Protein AF-A0A820KPI6-F1 (afdb_monomer)

Solvent-accessible surface area (backbone atoms only — not comparable to full-atom values): 8839 Å² total; per-residue (Å²): 143,81,78,74,64,60,59,57,54,52,52,51,49,53,50,51,50,55,48,56,75,67,66,54,97,56,79,89,58,64,63,86,41,75,68,50,44,50,49,52,56,48,51,54,30,51,47,55,60,56,54,50,52,52,46,48,53,54,50,55,52,36,50,56,40,48,52,50,21,51,50,31,43,52,50,33,53,54,49,50,52,52,61,70,69,51,82,88,54,88,89,42,58,67,60,54,48,54,55,47,54,60,38,49,50,38,45,53,51,24,51,52,39,49,51,48,37,54,54,48,50,54,49,47,54,53,49,51,53,50,46,60,74,43,35,43,72,45,98,89,56,99,47,53,38,34,70,58,49,67,61,59,57,57,79,80,109

Foldseek 3Di:
DPDPPVVVVVVVVVVVVVCVVVPDPPVPPDCLPPVNVVVVQVVLQCVLVVLVVVLVVLVVVLVVLLVQLVVLVVVLVVVLVVLVPDDDDPVCPVVSVVVNVVSVVSNVSSVVSNVVSVVSVVVSVVSVVVSPVQWDDDPPDPTTGGPCSVVSVVVSD

Mean predicted aligned error: 12.12 Å

Nearest PDB structures (foldseek):
  8iyj-assembly1_V9  TM=4.325E-01  e=2.799E+00  Mus musculus
  4tko-assembly1_B  TM=3.147E-01  e=1.663E+00  Aquifex aeolicus VF5
  3u0c-assembly2_B  TM=5.197E-01  e=9.426E+00  Shigella flexneri
  5wkq-assembly1_A  TM=5.134E-01  e=9.426E+00  Shigella flexneri

Structure (mmCIF, N/CA/C/O backbone):
data_AF-A0A820KPI6-F1
#
_entry.id   AF-A0A820KPI6-F1
#
loop_
_atom_site.group_PDB
_atom_site.id
_atom_site.type_symbol
_atom_site.label_atom_id
_atom_site.label_alt_id
_atom_site.label_comp_id
_atom_site.label_asym_id
_atom_site.label_entity_id
_atom_site.label_seq_id
_atom_site.pdbx_PDB_ins_code
_atom_site.Cartn_x
_atom_site.Cartn_y
_atom_site.Cartn_z
_atom_site.occupancy
_atom_site.B_iso_or_equiv
_atom_site.auth_seq_id
_atom_site.auth_comp_id
_atom_site.auth_asym_id
_atom_site.auth_atom_id
_atom_site.pdbx_PDB_model_num
ATOM 1 N N . MET A 1 1 ? -3.927 32.400 16.881 1.00 42.03 1 MET A N 1
ATOM 2 C CA . MET A 1 1 ? -3.921 31.225 15.979 1.00 42.03 1 MET A CA 1
ATOM 3 C C . MET A 1 1 ? -3.296 31.629 14.642 1.00 42.03 1 MET A C 1
ATOM 5 O O . MET A 1 1 ? -4.025 32.104 13.789 1.00 42.03 1 MET A O 1
ATOM 9 N N . GLY A 1 2 ? -1.971 31.539 14.454 1.00 46.28 2 GLY A N 1
ATOM 10 C CA . GLY A 1 2 ? -1.361 32.105 13.231 1.00 46.28 2 GLY A CA 1
ATOM 11 C C . GLY A 1 2 ? 0.004 31.573 12.787 1.00 46.28 2 GLY A C 1
ATOM 12 O O . GLY A 1 2 ? 0.565 32.122 11.853 1.00 46.28 2 GLY A O 1
ATOM 13 N N . ALA A 1 3 ? 0.555 30.524 13.408 1.00 45.25 3 ALA A N 1
ATOM 14 C CA . ALA A 1 3 ? 1.934 30.094 13.126 1.00 45.25 3 ALA A CA 1
ATOM 15 C C . ALA A 1 3 ? 2.069 28.913 12.138 1.00 45.25 3 ALA A C 1
ATOM 17 O O . ALA A 1 3 ? 3.164 28.646 11.656 1.00 45.25 3 ALA A O 1
ATOM 18 N N . CYS A 1 4 ? 0.984 28.204 11.797 1.00 46.31 4 CYS A N 1
ATOM 19 C CA . CYS A 1 4 ? 1.074 26.963 11.005 1.00 46.31 4 CYS A CA 1
ATOM 20 C C . CYS A 1 4 ? 0.821 27.131 9.495 1.00 46.31 4 CYS A C 1
ATOM 22 O O . CYS A 1 4 ? 0.936 26.154 8.756 1.00 46.31 4 CYS A O 1
ATOM 24 N N . VAL A 1 5 ? 0.468 28.331 9.021 1.00 49.09 5 VAL A N 1
ATOM 25 C CA . VAL A 1 5 ? 0.145 28.559 7.597 1.00 49.09 5 VAL A CA 1
ATOM 26 C C . VAL A 1 5 ? 1.420 28.756 6.761 1.00 49.09 5 VAL A C 1
ATOM 28 O O . VAL A 1 5 ? 1.533 28.181 5.682 1.00 49.09 5 VAL A O 1
ATOM 31 N N . GLY A 1 6 ? 2.438 29.432 7.310 1.00 44.62 6 GLY A N 1
ATOM 32 C CA . GLY A 1 6 ? 3.689 29.720 6.593 1.00 44.62 6 GLY A CA 1
ATOM 33 C C . GLY A 1 6 ? 4.566 28.494 6.310 1.00 44.62 6 GLY A C 1
ATOM 34 O O . GLY A 1 6 ? 5.235 28.441 5.285 1.00 44.62 6 GLY A O 1
ATOM 35 N N . LEU A 1 7 ? 4.526 27.457 7.155 1.00 49.75 7 LEU A N 1
ATOM 36 C CA . LEU A 1 7 ? 5.322 26.238 6.940 1.00 49.75 7 LEU A CA 1
ATOM 37 C C . LEU A 1 7 ? 4.862 25.444 5.709 1.00 49.75 7 LEU A C 1
ATOM 39 O O . LEU A 1 7 ? 5.695 24.900 4.990 1.00 49.75 7 LEU A O 1
ATOM 43 N N . LYS A 1 8 ? 3.555 25.408 5.419 1.00 50.97 8 LYS A N 1
ATOM 44 C CA . LYS A 1 8 ? 3.039 24.728 4.219 1.00 50.97 8 LYS A CA 1
ATOM 45 C C . LYS A 1 8 ? 3.393 25.483 2.940 1.00 50.97 8 LYS A C 1
ATOM 47 O O . LYS A 1 8 ? 3.734 24.845 1.949 1.00 50.97 8 LYS A O 1
ATOM 52 N N . GLU A 1 9 ? 3.353 26.813 2.967 1.00 50.88 9 GLU A N 1
ATOM 53 C CA . GLU A 1 9 ? 3.716 27.647 1.815 1.00 50.88 9 GLU A CA 1
ATOM 54 C C . GLU A 1 9 ? 5.221 27.632 1.537 1.00 50.88 9 GLU A C 1
ATOM 56 O O . GLU A 1 9 ? 5.609 27.553 0.375 1.00 50.88 9 GLU A O 1
ATOM 61 N N . ILE A 1 10 ? 6.063 27.613 2.576 1.00 55.09 10 ILE A N 1
ATOM 62 C CA . ILE A 1 10 ? 7.526 27.507 2.442 1.00 55.09 10 ILE A CA 1
ATOM 63 C C . ILE A 1 10 ? 7.939 26.119 1.930 1.00 55.09 10 ILE A C 1
ATOM 65 O O . ILE A 1 10 ? 8.820 26.005 1.080 1.00 55.09 10 ILE A O 1
ATOM 69 N N . VAL A 1 11 ? 7.290 25.045 2.393 1.00 55.31 11 VAL A N 1
ATOM 70 C CA . VAL A 1 11 ? 7.551 23.693 1.870 1.00 55.31 11 VAL A CA 1
ATOM 71 C C . VAL A 1 11 ? 7.051 23.564 0.427 1.00 55.31 11 VAL A C 1
ATOM 73 O O . VAL A 1 11 ? 7.767 23.039 -0.420 1.00 55.31 11 VAL A O 1
ATOM 76 N N . ALA A 1 12 ? 5.868 24.096 0.104 1.00 51.84 12 ALA A N 1
ATOM 77 C CA . ALA A 1 12 ? 5.330 24.063 -1.256 1.00 51.84 12 ALA A CA 1
ATOM 78 C C . ALA A 1 12 ? 6.137 24.924 -2.247 1.00 51.84 12 ALA A C 1
ATOM 80 O O . ALA A 1 12 ? 6.284 24.535 -3.408 1.00 51.84 12 ALA A O 1
ATOM 81 N N . SER A 1 13 ? 6.679 26.068 -1.814 1.00 49.47 13 SER A N 1
ATOM 82 C CA . SER A 1 13 ? 7.538 26.921 -2.642 1.00 49.47 13 SER A CA 1
ATOM 83 C C . SER A 1 13 ? 8.920 26.301 -2.856 1.00 49.47 13 SER A C 1
ATOM 85 O O . SER A 1 13 ? 9.392 26.273 -3.990 1.00 49.47 13 SER A O 1
ATOM 87 N N . ASN A 1 14 ? 9.518 25.694 -1.825 1.00 49.88 14 ASN A N 1
ATOM 88 C CA . ASN A 1 14 ? 10.781 24.964 -1.957 1.00 49.88 14 ASN A CA 1
ATOM 89 C C . ASN A 1 14 ? 10.648 23.715 -2.839 1.00 49.88 14 ASN A C 1
ATOM 91 O O . ASN A 1 14 ? 11.537 23.435 -3.641 1.00 49.88 14 ASN A O 1
ATOM 95 N N . VAL A 1 15 ? 9.522 22.996 -2.765 1.00 53.16 15 VAL A N 1
ATOM 96 C CA . VAL A 1 15 ? 9.231 21.872 -3.669 1.00 53.16 15 VAL A CA 1
ATOM 97 C C . VAL A 1 15 ? 9.003 22.365 -5.103 1.00 53.16 15 VAL A C 1
ATOM 99 O O . VAL A 1 15 ? 9.558 21.783 -6.030 1.00 53.16 15 VAL A O 1
ATOM 102 N N . ARG A 1 16 ? 8.273 23.471 -5.320 1.00 44.56 16 ARG A N 1
ATOM 103 C CA . ARG A 1 16 ? 8.103 24.070 -6.662 1.00 44.56 16 ARG A CA 1
ATOM 104 C C . ARG A 1 16 ? 9.410 24.541 -7.284 1.00 44.56 16 ARG A C 1
ATOM 106 O O . ARG A 1 16 ? 9.596 24.337 -8.479 1.00 44.56 16 ARG A O 1
ATOM 113 N N . ASN A 1 17 ? 10.278 25.177 -6.505 1.00 45.12 17 ASN A N 1
ATOM 114 C CA . ASN A 1 17 ? 11.547 25.703 -7.002 1.00 45.12 17 ASN A CA 1
ATOM 115 C C . ASN A 1 17 ? 12.538 24.564 -7.284 1.00 45.12 17 ASN A C 1
ATOM 117 O O . ASN A 1 17 ? 13.140 24.544 -8.348 1.00 45.12 17 ASN A O 1
ATOM 121 N N . SER A 1 18 ? 12.584 23.539 -6.424 1.00 47.47 18 SER A N 1
ATOM 122 C CA . SER A 1 18 ? 13.338 22.299 -6.675 1.00 47.47 18 SER A CA 1
ATOM 123 C C . SER A 1 18 ? 12.850 21.548 -7.921 1.00 47.47 18 SER A C 1
ATOM 125 O O . SER A 1 18 ? 13.648 21.004 -8.679 1.00 47.47 18 SER A O 1
ATOM 127 N N . ILE A 1 19 ? 11.537 21.540 -8.174 1.00 47.41 19 ILE A N 1
ATOM 128 C CA . ILE A 1 19 ? 10.957 20.924 -9.372 1.00 47.41 19 ILE A CA 1
ATOM 129 C C . ILE A 1 19 ? 11.242 21.768 -10.623 1.00 47.41 19 ILE A C 1
ATOM 131 O O . ILE A 1 19 ? 11.584 21.191 -11.647 1.00 47.41 19 ILE A O 1
ATOM 135 N N . LYS A 1 20 ? 11.166 23.105 -10.555 1.00 45.53 20 LYS A N 1
ATOM 136 C CA . LYS A 1 20 ? 11.507 23.998 -11.679 1.00 45.53 20 LYS A CA 1
ATOM 137 C C . LYS A 1 20 ? 12.982 23.917 -12.076 1.00 45.53 20 LYS A C 1
ATOM 139 O O . LYS A 1 20 ? 13.254 23.780 -13.262 1.00 45.53 20 LYS A O 1
ATOM 144 N N . ASP A 1 21 ? 13.900 23.907 -11.112 1.00 48.22 21 ASP A N 1
ATOM 145 C CA . ASP A 1 21 ? 15.339 23.776 -11.390 1.00 48.22 21 ASP A CA 1
ATOM 146 C C . ASP A 1 21 ? 15.721 22.371 -11.887 1.00 48.22 21 ASP A C 1
ATOM 148 O O . ASP A 1 21 ? 16.751 22.189 -12.531 1.00 48.22 21 ASP A O 1
ATOM 152 N N . ARG A 1 22 ? 14.875 21.362 -11.640 1.00 49.19 22 ARG A N 1
ATOM 153 C CA . ARG A 1 22 ? 15.016 20.008 -12.204 1.00 49.19 22 ARG A CA 1
ATOM 154 C C . ARG A 1 22 ? 14.294 19.815 -13.538 1.00 49.19 22 ARG A C 1
ATOM 156 O O . ARG A 1 22 ? 14.516 18.792 -14.190 1.00 49.19 22 ARG A O 1
ATOM 163 N N . LEU A 1 23 ? 13.399 20.729 -13.917 1.00 48.12 23 LEU A N 1
ATOM 164 C CA . LEU A 1 23 ? 12.453 20.475 -14.999 1.00 48.12 23 LEU A CA 1
ATOM 165 C C . LEU A 1 23 ? 13.022 20.705 -16.388 1.00 48.12 23 LEU A C 1
ATOM 167 O O . LEU A 1 23 ? 12.561 20.002 -17.275 1.00 48.12 23 LEU A O 1
ATOM 171 N N . ASP A 1 24 ? 14.035 21.547 -16.600 1.00 57.03 24 ASP A N 1
ATOM 172 C CA . ASP A 1 24 ? 14.616 21.641 -17.943 1.00 57.03 24 ASP A CA 1
ATOM 173 C C . ASP A 1 24 ? 16.052 22.187 -18.001 1.00 57.03 24 ASP A C 1
ATOM 175 O O . ASP A 1 24 ? 16.269 23.375 -18.219 1.00 57.03 24 ASP A O 1
ATOM 179 N N . PRO A 1 25 ? 17.058 21.296 -17.962 1.00 56.19 25 PRO A N 1
ATOM 180 C CA . PRO A 1 25 ? 18.321 21.523 -18.666 1.00 56.19 25 PRO A CA 1
ATOM 181 C C . PRO A 1 25 ? 18.155 21.521 -20.201 1.00 56.19 25 PRO A C 1
ATOM 183 O O . PRO A 1 25 ? 19.102 21.827 -20.917 1.00 56.19 25 PRO A O 1
ATOM 186 N N . TYR A 1 26 ? 16.977 21.128 -20.708 1.00 54.59 26 TYR A N 1
ATOM 187 C CA . TYR A 1 26 ? 16.752 20.755 -22.109 1.00 54.59 26 TYR A CA 1
ATOM 188 C C . TYR A 1 26 ? 15.724 21.638 -22.834 1.00 54.59 26 TYR A C 1
ATOM 190 O O . TYR A 1 26 ? 15.510 21.459 -24.033 1.00 54.59 26 TYR A O 1
ATOM 198 N N . ALA A 1 27 ? 15.094 22.599 -22.145 1.00 48.75 27 ALA A N 1
ATOM 199 C CA . ALA A 1 27 ? 14.179 23.547 -22.776 1.00 48.75 27 ALA A CA 1
ATOM 200 C C . ALA A 1 27 ? 14.944 24.434 -23.766 1.00 48.75 27 ALA A C 1
ATOM 202 O O . ALA A 1 27 ? 15.708 25.306 -23.361 1.00 48.75 27 ALA A O 1
ATOM 203 N N . GLY A 1 28 ? 14.699 24.226 -25.062 1.00 56.88 28 GLY A N 1
ATOM 204 C CA . GLY A 1 28 ? 15.257 25.041 -26.145 1.00 56.88 28 GLY A CA 1
ATOM 205 C C . GLY A 1 28 ? 16.403 24.405 -26.936 1.00 56.88 28 GLY A C 1
ATOM 206 O O . GLY A 1 28 ? 16.851 25.033 -27.890 1.00 56.88 28 GLY A O 1
ATOM 207 N N . ASN A 1 29 ? 16.838 23.185 -26.598 1.00 63.81 29 ASN A N 1
ATOM 208 C CA . ASN A 1 29 ? 17.870 22.463 -27.352 1.00 63.81 29 ASN A CA 1
ATOM 209 C C . ASN A 1 29 ? 17.241 21.362 -28.230 1.00 63.81 29 ASN A C 1
ATOM 211 O O . ASN A 1 29 ? 16.233 20.759 -27.846 1.00 63.81 29 ASN A O 1
ATOM 215 N N . ASP A 1 30 ? 17.825 21.083 -29.400 1.00 75.25 30 ASP A N 1
ATOM 216 C CA . ASP A 1 30 ? 17.282 20.097 -30.336 1.00 75.25 30 ASP A CA 1
ATOM 217 C C . ASP A 1 30 ? 17.374 18.693 -29.736 1.00 75.25 30 ASP A C 1
ATOM 219 O O . ASP A 1 30 ? 18.433 18.223 -29.330 1.00 75.25 30 ASP A O 1
ATOM 223 N N . PHE A 1 31 ? 16.250 17.975 -29.687 1.00 72.00 31 PHE A N 1
ATOM 224 C CA . PHE A 1 31 ? 16.203 16.622 -29.118 1.00 72.00 31 PHE A CA 1
ATOM 225 C C . PHE A 1 31 ? 17.218 15.659 -29.766 1.00 72.00 31 PHE A C 1
ATOM 227 O O . PHE A 1 31 ? 17.676 14.716 -29.124 1.00 72.00 31 PHE A O 1
ATOM 234 N N . PHE A 1 32 ? 17.555 15.904 -31.034 1.00 77.44 32 PHE A N 1
ATOM 235 C CA . PHE A 1 32 ? 18.485 15.104 -31.828 1.00 77.44 32 PHE A CA 1
ATOM 236 C C . PHE A 1 32 ? 19.966 15.367 -31.513 1.00 77.44 32 PHE A C 1
ATOM 238 O O . PHE A 1 32 ? 20.817 14.639 -32.022 1.00 77.44 32 PHE A O 1
ATOM 245 N N . ASP A 1 33 ? 20.282 16.343 -30.659 1.00 76.31 33 ASP A N 1
ATOM 246 C CA . ASP A 1 33 ? 21.634 16.516 -30.132 1.00 76.31 33 ASP A CA 1
ATOM 247 C C . ASP A 1 33 ? 21.991 15.353 -29.182 1.00 76.31 33 ASP A C 1
ATOM 249 O O . ASP A 1 33 ? 21.180 14.942 -28.342 1.00 76.31 33 ASP A O 1
ATOM 253 N N . ASP A 1 34 ? 23.223 14.827 -29.283 1.00 73.31 34 ASP A N 1
ATOM 254 C CA . ASP A 1 34 ? 23.680 13.625 -28.546 1.00 73.31 34 ASP A CA 1
ATOM 255 C C . ASP A 1 34 ? 23.511 13.768 -27.016 1.00 73.31 34 ASP A C 1
ATOM 257 O O . ASP A 1 34 ? 23.261 12.788 -26.311 1.00 73.31 34 ASP A O 1
ATOM 261 N N . GLU A 1 35 ? 23.576 14.992 -26.479 1.00 74.81 35 GLU A N 1
ATOM 262 C CA . GLU A 1 35 ? 23.377 15.265 -25.048 1.00 74.81 35 GLU A CA 1
ATOM 263 C C . GLU A 1 35 ? 21.908 15.141 -24.602 1.00 74.81 35 GLU A C 1
ATOM 265 O O . GLU A 1 35 ? 21.620 14.547 -23.557 1.00 74.81 35 GLU A O 1
ATOM 270 N N . ASN A 1 36 ? 20.962 15.628 -25.407 1.00 78.31 36 ASN A N 1
ATOM 271 C CA . ASN A 1 36 ? 19.536 15.654 -25.059 1.00 78.31 36 ASN A CA 1
ATOM 272 C C . ASN A 1 36 ? 18.905 14.265 -25.190 1.00 78.31 36 ASN A C 1
ATOM 274 O O . ASN A 1 36 ? 18.104 13.840 -24.350 1.00 78.31 36 ASN A O 1
ATOM 278 N N . PHE A 1 37 ? 19.327 13.505 -26.201 1.00 82.44 37 PHE A N 1
ATOM 279 C CA . PHE A 1 37 ? 18.935 12.111 -26.354 1.00 82.44 37 PHE A CA 1
ATOM 280 C C . PHE A 1 37 ? 19.442 11.233 -25.192 1.00 82.44 37 PHE A C 1
ATOM 282 O O . PHE A 1 37 ? 18.697 10.401 -24.656 1.00 82.44 37 PHE A O 1
ATOM 289 N N . ARG A 1 38 ? 20.690 11.436 -24.743 1.00 82.81 38 ARG A N 1
ATOM 290 C CA . ARG A 1 38 ? 21.237 10.735 -23.566 1.00 82.81 38 ARG A CA 1
ATOM 291 C C . ARG A 1 38 ? 20.429 11.012 -22.308 1.00 82.81 38 ARG A C 1
ATOM 293 O O . ARG A 1 38 ? 20.154 10.080 -21.555 1.00 82.81 38 ARG A O 1
ATOM 300 N N . ALA A 1 39 ? 19.976 12.244 -22.121 1.00 82.94 39 ALA A N 1
ATOM 301 C CA . ALA A 1 39 ? 19.115 12.594 -21.003 1.00 82.94 39 ALA A CA 1
ATOM 302 C C . ALA A 1 39 ? 17.775 11.851 -21.019 1.00 82.94 39 ALA A C 1
ATOM 304 O O . ALA A 1 39 ? 17.289 11.410 -19.977 1.00 82.94 39 ALA A O 1
ATOM 305 N N . ALA A 1 40 ? 17.174 11.672 -22.198 1.00 84.31 40 ALA A N 1
ATOM 306 C CA . ALA A 1 40 ? 15.954 10.882 -22.345 1.00 84.31 40 ALA A CA 1
ATOM 307 C C . ALA A 1 40 ? 16.188 9.403 -21.983 1.00 84.31 40 ALA A C 1
ATOM 309 O O . ALA A 1 40 ? 15.370 8.795 -21.289 1.00 84.31 40 ALA A O 1
ATOM 310 N N . LEU A 1 41 ? 17.332 8.841 -22.387 1.00 86.88 41 LEU A N 1
ATOM 311 C CA . LEU A 1 41 ? 17.754 7.493 -21.999 1.00 86.88 41 LEU A CA 1
ATOM 312 C C . LEU A 1 41 ? 17.978 7.355 -20.483 1.00 86.88 41 LEU A C 1
ATOM 314 O O . LEU A 1 41 ? 17.581 6.347 -19.892 1.00 86.88 41 LEU A O 1
ATOM 318 N N . GLU A 1 42 ? 18.595 8.350 -19.846 1.00 86.88 42 GLU A N 1
ATOM 319 C CA . GLU A 1 42 ? 18.791 8.380 -18.394 1.00 86.88 42 GLU A CA 1
ATOM 320 C C . GLU A 1 42 ? 17.466 8.507 -17.645 1.00 86.88 42 GLU A C 1
ATOM 322 O O . GLU A 1 42 ? 17.217 7.724 -16.731 1.00 86.88 42 GLU A O 1
ATOM 327 N N . ARG A 1 43 ? 16.574 9.410 -18.074 1.00 85.38 43 ARG A N 1
ATOM 328 C CA . ARG A 1 43 ? 15.218 9.560 -17.517 1.00 85.38 43 ARG A CA 1
ATOM 329 C C . ARG A 1 43 ? 14.424 8.258 -17.605 1.00 85.38 43 ARG A C 1
ATOM 331 O O . ARG A 1 43 ? 13.755 7.881 -16.646 1.00 85.38 43 ARG A O 1
ATOM 338 N N . MET A 1 44 ? 14.529 7.545 -18.724 1.00 88.69 44 MET A N 1
ATOM 339 C CA . MET A 1 44 ? 13.838 6.273 -18.915 1.00 88.69 44 MET A CA 1
ATOM 340 C C . MET A 1 44 ? 14.298 5.206 -17.909 1.00 88.69 44 MET A C 1
ATOM 342 O O . MET A 1 44 ? 13.454 4.512 -17.340 1.00 88.69 44 MET A O 1
ATOM 346 N N . ASN A 1 45 ? 15.604 5.103 -17.638 1.00 86.94 45 ASN A N 1
ATOM 347 C CA . ASN A 1 45 ? 16.132 4.182 -16.623 1.00 86.94 45 ASN A CA 1
ATOM 348 C C . ASN A 1 45 ? 15.872 4.672 -15.188 1.00 86.94 45 ASN A C 1
ATOM 350 O O . ASN A 1 45 ? 15.514 3.869 -14.331 1.00 86.94 45 ASN A O 1
ATOM 354 N N . GLY A 1 46 ? 15.977 5.980 -14.936 1.00 87.25 46 GLY A N 1
ATOM 355 C CA . GLY A 1 46 ? 15.692 6.595 -13.635 1.00 87.25 46 GLY A CA 1
ATOM 356 C C . GLY A 1 46 ? 14.229 6.463 -13.198 1.00 87.25 46 GLY A C 1
ATOM 357 O O . GLY A 1 46 ? 13.930 6.540 -12.008 1.00 87.25 46 GLY A O 1
ATOM 358 N N . GLY A 1 47 ? 13.313 6.188 -14.134 1.00 89.62 47 GLY A N 1
ATOM 359 C CA . GLY A 1 47 ? 11.920 5.873 -13.817 1.00 89.62 47 GLY A CA 1
ATOM 360 C C . GLY A 1 47 ? 11.752 4.659 -12.893 1.00 89.62 47 GLY A C 1
ATOM 361 O O . GLY A 1 47 ? 10.787 4.625 -12.132 1.00 89.62 47 GLY A O 1
ATOM 362 N N . TYR A 1 48 ? 12.703 3.714 -12.879 1.00 91.69 48 TYR A N 1
ATOM 363 C CA . TYR A 1 48 ? 12.675 2.582 -11.948 1.00 91.69 48 TYR A CA 1
ATOM 364 C C . TYR A 1 48 ? 12.770 3.039 -10.487 1.00 91.69 48 TYR A C 1
ATOM 366 O O . TYR A 1 48 ? 11.969 2.612 -9.656 1.00 91.69 48 TYR A O 1
ATOM 374 N N . ASP A 1 49 ? 13.713 3.933 -10.178 1.00 90.62 49 ASP A N 1
ATOM 375 C CA . ASP A 1 49 ? 13.938 4.411 -8.810 1.00 90.62 49 ASP A CA 1
ATOM 376 C C . ASP A 1 49 ? 12.729 5.209 -8.308 1.00 90.62 49 ASP A C 1
ATOM 378 O O . ASP A 1 49 ? 12.249 4.982 -7.199 1.00 90.62 49 ASP A O 1
ATOM 382 N N . ILE A 1 50 ? 12.149 6.051 -9.171 1.00 91.81 50 ILE A N 1
ATOM 383 C CA . ILE A 1 50 ? 10.914 6.793 -8.872 1.00 91.81 50 ILE A CA 1
ATOM 384 C C . ILE A 1 50 ? 9.756 5.829 -8.582 1.00 91.81 50 ILE A C 1
ATOM 386 O O . ILE A 1 50 ? 8.973 6.043 -7.655 1.00 91.81 50 ILE A O 1
ATOM 390 N N . ALA A 1 51 ? 9.636 4.758 -9.366 1.00 92.69 51 ALA A N 1
ATOM 391 C CA . ALA A 1 51 ? 8.588 3.766 -9.186 1.00 92.69 51 ALA A CA 1
ATOM 392 C C . ALA A 1 51 ? 8.762 2.974 -7.872 1.00 92.69 51 ALA A C 1
ATOM 394 O O . ALA A 1 51 ? 7.774 2.680 -7.194 1.00 92.69 51 ALA A O 1
ATOM 395 N N . GLN A 1 52 ? 10.004 2.681 -7.472 1.00 93.12 52 GLN A N 1
ATOM 396 C CA . GLN A 1 52 ? 10.317 2.074 -6.174 1.00 93.12 52 GLN A CA 1
ATOM 397 C C . GLN A 1 52 ? 10.020 3.018 -5.005 1.00 93.12 52 GLN A C 1
ATOM 399 O O . GLN A 1 52 ? 9.422 2.593 -4.017 1.00 93.12 52 GLN A O 1
ATOM 404 N N . ASP A 1 53 ? 10.373 4.297 -5.118 1.00 94.44 53 ASP A N 1
ATOM 405 C CA . ASP A 1 53 ? 10.071 5.295 -4.090 1.00 94.44 53 ASP A CA 1
ATOM 406 C C . ASP A 1 53 ? 8.559 5.496 -3.923 1.00 94.44 53 ASP A C 1
ATOM 408 O O . ASP A 1 53 ? 8.066 5.606 -2.799 1.00 94.44 53 ASP A O 1
ATOM 412 N N . LEU A 1 54 ? 7.795 5.446 -5.018 1.00 95.06 54 LEU A N 1
ATOM 413 C CA . LEU A 1 54 ? 6.335 5.474 -4.964 1.00 95.06 54 LEU A CA 1
ATOM 414 C C . LEU A 1 54 ? 5.766 4.257 -4.217 1.00 95.06 54 LEU A C 1
ATOM 416 O O . LEU A 1 54 ? 4.852 4.411 -3.406 1.00 95.06 54 LEU A O 1
ATOM 420 N N . ILE A 1 55 ? 6.302 3.055 -4.462 1.00 95.88 55 ILE A N 1
ATOM 421 C CA . ILE A 1 55 ? 5.916 1.848 -3.714 1.00 95.88 55 ILE A CA 1
ATOM 422 C C . ILE A 1 55 ? 6.195 2.032 -2.226 1.00 95.88 55 ILE A C 1
ATOM 424 O O . ILE A 1 55 ? 5.285 1.819 -1.427 1.00 95.88 55 ILE A O 1
ATOM 428 N N . ARG A 1 56 ? 7.404 2.471 -1.863 1.00 96.38 56 ARG A N 1
ATOM 429 C CA . ARG A 1 56 ? 7.786 2.705 -0.463 1.00 96.38 56 ARG A CA 1
ATOM 430 C C . ARG A 1 56 ? 6.850 3.694 0.214 1.00 96.38 56 ARG A C 1
ATOM 432 O O . ARG A 1 56 ? 6.317 3.395 1.271 1.00 96.38 56 ARG A O 1
ATOM 439 N N . MET A 1 57 ? 6.541 4.810 -0.445 1.00 96.31 57 MET A N 1
ATOM 440 C CA . MET A 1 57 ? 5.594 5.797 0.074 1.00 96.31 57 MET A CA 1
ATOM 441 C C . MET A 1 57 ? 4.206 5.189 0.347 1.00 96.31 57 MET A C 1
ATOM 443 O O . MET A 1 57 ? 3.576 5.501 1.358 1.00 96.31 57 MET A O 1
ATOM 447 N N . MET A 1 58 ? 3.708 4.317 -0.537 1.00 96.31 58 MET A N 1
ATOM 448 C CA . MET A 1 58 ? 2.430 3.624 -0.324 1.00 96.31 58 MET A CA 1
ATOM 449 C C . MET A 1 58 ? 2.499 2.586 0.808 1.00 96.31 58 MET A C 1
ATOM 451 O O . MET A 1 58 ? 1.506 2.381 1.513 1.00 96.31 58 MET A O 1
ATOM 455 N N . GLU A 1 59 ? 3.645 1.927 0.989 1.00 95.94 59 GLU A N 1
ATOM 456 C CA . GLU A 1 59 ? 3.890 0.988 2.089 1.00 95.94 59 GLU A CA 1
ATOM 457 C C . GLU A 1 59 ? 3.966 1.707 3.440 1.00 95.94 59 GLU A C 1
ATOM 459 O O . GLU A 1 59 ? 3.262 1.308 4.370 1.00 95.94 59 GLU A O 1
ATOM 464 N N . ASP A 1 60 ? 4.703 2.815 3.516 1.00 96.69 60 ASP A N 1
ATOM 465 C CA . ASP A 1 60 ? 4.794 3.671 4.703 1.00 96.69 60 ASP A CA 1
ATOM 466 C C . ASP A 1 60 ? 3.407 4.196 5.103 1.00 96.69 60 ASP A C 1
ATOM 468 O O . ASP A 1 60 ? 3.017 4.168 6.273 1.00 96.69 60 ASP A O 1
ATOM 472 N N . TYR A 1 61 ? 2.604 4.614 4.117 1.00 95.38 61 TYR A N 1
ATOM 473 C CA . TYR A 1 61 ? 1.223 5.034 4.349 1.00 95.38 61 TYR A CA 1
ATOM 474 C C . TYR A 1 61 ? 0.366 3.901 4.938 1.00 95.38 61 TYR A C 1
ATOM 476 O O . TYR A 1 61 ? -0.374 4.114 5.901 1.00 95.38 61 TYR A O 1
ATOM 484 N N . CYS A 1 62 ? 0.495 2.676 4.411 1.00 95.69 62 CYS A N 1
ATOM 485 C CA . CYS A 1 62 ? -0.176 1.501 4.974 1.00 95.69 62 CYS A CA 1
ATOM 486 C C . CYS A 1 62 ? 0.254 1.214 6.417 1.00 95.69 62 CYS A C 1
ATOM 488 O O . CYS A 1 62 ? -0.574 0.791 7.225 1.00 95.69 62 CYS A O 1
ATOM 490 N N . GLU A 1 63 ? 1.532 1.387 6.747 1.00 95.00 63 GLU A N 1
ATOM 491 C CA . GLU A 1 63 ? 2.041 1.150 8.097 1.00 95.00 63 GLU A CA 1
ATOM 492 C C . GLU A 1 63 ? 1.443 2.140 9.103 1.00 95.00 63 GLU A C 1
ATOM 494 O O . GLU A 1 63 ? 0.938 1.731 10.153 1.00 95.00 63 GLU A O 1
ATOM 499 N N . ILE A 1 64 ? 1.413 3.429 8.753 1.00 95.25 64 ILE A N 1
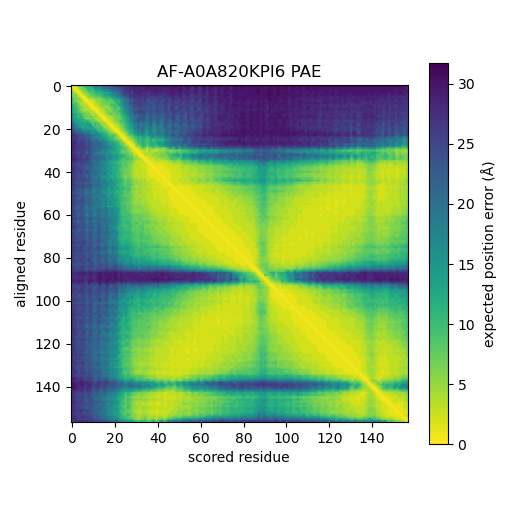ATOM 500 C CA . ILE A 1 64 ? 0.801 4.482 9.574 1.00 95.25 64 ILE A CA 1
ATOM 501 C C . ILE A 1 64 ? -0.678 4.170 9.837 1.00 95.25 64 ILE A C 1
ATOM 503 O O . ILE A 1 64 ? -1.129 4.208 10.986 1.00 95.25 64 ILE A O 1
ATOM 507 N N . ASP A 1 65 ? -1.422 3.802 8.796 1.00 93.81 65 ASP A N 1
ATOM 508 C CA . ASP A 1 65 ? -2.843 3.462 8.897 1.00 93.81 65 ASP A CA 1
ATOM 509 C C . ASP A 1 65 ? -3.096 2.213 9.752 1.00 93.81 65 ASP A C 1
ATOM 511 O O . ASP A 1 65 ? -4.003 2.197 10.588 1.00 93.81 65 ASP A O 1
ATOM 515 N N . ARG A 1 66 ? -2.281 1.161 9.598 1.00 94.88 66 ARG A N 1
ATOM 516 C CA . ARG A 1 66 ? -2.386 -0.051 10.430 1.00 94.88 66 ARG A CA 1
ATOM 517 C C . ARG A 1 66 ? -2.105 0.254 11.896 1.00 94.88 66 ARG A C 1
ATOM 519 O O . ARG A 1 66 ? -2.823 -0.239 12.770 1.00 94.88 66 ARG A O 1
ATOM 526 N N . ASN A 1 67 ? -1.112 1.095 12.172 1.00 96.06 67 ASN A N 1
ATOM 527 C CA . ASN A 1 67 ? -0.808 1.551 13.525 1.00 96.06 67 ASN A CA 1
ATOM 528 C C . ASN A 1 67 ? -1.979 2.347 14.118 1.00 96.06 67 ASN A C 1
ATOM 530 O O . ASN A 1 67 ? -2.380 2.106 15.260 1.00 96.06 67 ASN A O 1
ATOM 534 N N . HIS A 1 68 ? -2.594 3.236 13.332 1.00 95.06 68 HIS A N 1
ATOM 535 C CA . HIS A 1 68 ? -3.799 3.958 13.736 1.00 95.06 68 HIS A CA 1
ATOM 536 C C . HIS A 1 68 ? -4.965 3.006 14.049 1.00 95.06 68 HIS A C 1
ATOM 538 O O . HIS A 1 68 ? -5.551 3.075 15.134 1.00 95.06 68 HIS A O 1
ATOM 544 N N . ALA A 1 69 ? -5.248 2.050 13.162 1.00 96.50 69 ALA A N 1
ATOM 545 C CA . ALA A 1 69 ? -6.290 1.049 13.362 1.00 96.50 69 ALA A CA 1
ATOM 546 C C . ALA A 1 69 ? -6.049 0.209 14.630 1.00 96.50 69 ALA A C 1
ATOM 548 O O . ALA A 1 69 ? -6.976 -0.035 15.409 1.00 96.50 69 ALA A O 1
ATOM 549 N N . GLN A 1 70 ? -4.804 -0.197 14.886 1.00 96.31 70 GLN A N 1
ATOM 550 C CA . GLN A 1 70 ? -4.436 -0.957 16.080 1.00 96.31 70 GLN A CA 1
ATOM 551 C C . GLN A 1 70 ? -4.628 -0.139 17.366 1.00 96.31 70 GLN A C 1
ATOM 553 O O . GLN A 1 70 ? -5.120 -0.668 18.369 1.00 96.31 70 GLN A O 1
ATOM 558 N N . ASN A 1 71 ? -4.313 1.158 17.329 1.00 96.25 71 ASN A N 1
ATOM 559 C CA . ASN A 1 71 ? -4.553 2.084 18.435 1.00 96.25 71 ASN A CA 1
ATOM 560 C C . ASN A 1 71 ? -6.050 2.278 18.708 1.00 96.25 71 ASN A C 1
ATOM 562 O O . ASN A 1 71 ? -6.479 2.236 19.862 1.00 96.25 71 ASN A O 1
ATOM 566 N N . LEU A 1 72 ? -6.875 2.401 17.667 1.00 95.44 72 LEU A N 1
ATOM 567 C CA . LEU A 1 72 ? -8.334 2.451 17.811 1.00 95.44 72 LEU A CA 1
ATOM 568 C C . LEU A 1 72 ? -8.899 1.155 18.408 1.00 95.44 72 LEU A C 1
ATOM 570 O O . LEU A 1 72 ? -9.772 1.182 19.283 1.00 95.44 72 LEU A O 1
ATOM 574 N N . LEU A 1 73 ? -8.381 -0.000 17.986 1.00 95.81 73 LEU A N 1
ATOM 575 C CA . LEU A 1 73 ? -8.789 -1.292 18.532 1.00 95.81 73 LEU A CA 1
ATOM 576 C C . LEU A 1 73 ? -8.406 -1.429 20.007 1.00 95.81 73 LEU A C 1
ATOM 578 O O . LEU A 1 73 ? -9.246 -1.851 20.808 1.00 95.81 73 LEU A O 1
ATOM 582 N N . SER A 1 74 ? -7.180 -1.061 20.379 1.00 96.00 74 SER A N 1
ATOM 583 C CA . SER A 1 74 ? -6.713 -1.116 21.767 1.00 96.00 74 SER A CA 1
ATOM 584 C C . SER A 1 74 ? -7.510 -0.160 22.662 1.00 96.00 74 SER A C 1
ATOM 586 O O . SER A 1 74 ? -8.015 -0.586 23.707 1.00 96.00 74 SER A O 1
ATOM 588 N N . PHE A 1 75 ? -7.739 1.074 22.202 1.00 95.06 75 PHE A N 1
ATOM 589 C CA . PHE A 1 75 ? -8.600 2.061 22.849 1.00 95.06 75 PHE A CA 1
ATOM 590 C C . PHE A 1 75 ? -10.005 1.496 23.075 1.00 95.06 75 PHE A C 1
ATOM 592 O O . PHE A 1 75 ? -10.495 1.481 24.208 1.00 95.06 75 PHE A O 1
ATOM 599 N N . SER A 1 76 ? -10.625 0.939 22.028 1.00 95.25 76 SER A N 1
ATOM 600 C CA . SER A 1 76 ? -11.985 0.406 22.128 1.00 95.25 76 SER A CA 1
ATOM 601 C C . SER A 1 76 ? -12.093 -0.731 23.146 1.00 95.25 76 SER A C 1
ATOM 603 O O . SER A 1 76 ? -13.018 -0.769 23.955 1.00 95.25 76 SER A O 1
ATOM 605 N N . ARG A 1 77 ? -11.121 -1.655 23.161 1.00 94.69 77 ARG A N 1
ATOM 606 C CA . ARG A 1 77 ? -11.088 -2.780 24.106 1.00 94.69 77 ARG A CA 1
ATOM 607 C C . ARG A 1 77 ? -10.927 -2.292 25.543 1.00 94.69 77 ARG A C 1
ATOM 609 O O . ARG A 1 77 ? -11.641 -2.778 26.420 1.00 94.69 77 ARG A O 1
ATOM 616 N N . LYS A 1 78 ? -10.026 -1.329 25.773 1.00 95.19 78 LYS A N 1
ATOM 617 C CA . LYS A 1 78 ? -9.769 -0.745 27.096 1.00 95.19 78 LYS A CA 1
ATOM 618 C C . LYS A 1 78 ? -11.039 -0.126 27.674 1.00 95.19 78 LYS A C 1
ATOM 620 O O . LYS A 1 78 ? -11.421 -0.454 28.796 1.00 95.19 78 LYS A O 1
ATOM 625 N N . TRP A 1 79 ? -11.720 0.712 26.897 1.00 91.06 79 TRP A N 1
ATOM 626 C CA . TRP A 1 79 ? -12.896 1.426 27.384 1.00 91.06 79 TRP A CA 1
ATOM 627 C C . TRP A 1 79 ? -14.139 0.551 27.503 1.00 91.06 79 TRP A C 1
ATOM 629 O O . TRP A 1 79 ? -14.868 0.679 28.480 1.00 91.06 79 TRP A O 1
ATOM 639 N N . ILE A 1 80 ? -14.345 -0.412 26.600 1.00 91.06 80 ILE A N 1
ATOM 640 C CA . ILE A 1 80 ? -15.426 -1.396 26.764 1.00 91.06 80 ILE A CA 1
ATOM 641 C C . ILE A 1 80 ? -15.233 -2.192 28.061 1.00 91.06 80 ILE A C 1
ATOM 643 O O . ILE A 1 80 ? -16.195 -2.405 28.797 1.00 91.06 80 ILE A O 1
ATOM 647 N N . LYS A 1 81 ? -14.000 -2.614 28.376 1.00 90.62 81 LYS A N 1
ATOM 648 C CA . LYS A 1 81 ? -13.699 -3.300 29.643 1.00 90.62 81 LYS A CA 1
ATOM 649 C C . LYS A 1 81 ? -13.961 -2.390 30.846 1.00 90.62 81 LYS A C 1
ATOM 651 O O . LYS A 1 81 ? -14.583 -2.831 31.807 1.00 90.62 81 LYS A O 1
ATOM 656 N N . HIS A 1 82 ? -13.531 -1.131 30.773 1.00 89.12 82 HIS A N 1
ATOM 657 C CA . HIS A 1 82 ? -13.778 -0.139 31.818 1.00 89.12 82 HIS A CA 1
ATOM 658 C C . HIS A 1 82 ? -15.279 0.040 32.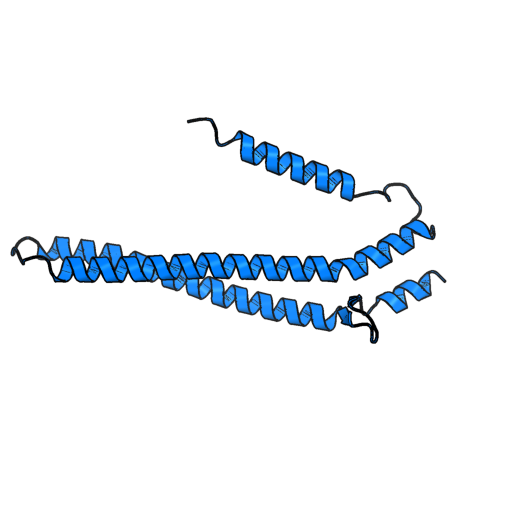087 1.00 89.12 82 HIS A C 1
ATOM 660 O O . HIS A 1 82 ? -15.713 -0.095 33.227 1.00 89.12 82 HIS A O 1
ATOM 666 N N . PHE A 1 83 ? -16.086 0.241 31.041 1.00 85.94 83 PHE A N 1
ATOM 667 C CA . PHE A 1 83 ? -17.533 0.385 31.182 1.00 85.94 83 PHE A CA 1
ATOM 668 C C . PHE A 1 83 ? -18.190 -0.875 31.741 1.00 85.94 83 PHE A C 1
ATOM 670 O O . PHE A 1 83 ? -19.034 -0.779 32.629 1.00 85.94 83 PHE A O 1
ATOM 677 N N . LYS A 1 84 ? -17.785 -2.072 31.303 1.00 82.62 84 LYS A N 1
ATOM 678 C CA . LYS A 1 84 ? -18.316 -3.329 31.859 1.00 82.62 84 LYS A CA 1
ATOM 679 C C . LYS A 1 84 ? -18.091 -3.450 33.368 1.00 82.62 84 LYS A C 1
ATOM 681 O O . LYS A 1 84 ? -19.005 -3.889 34.056 1.00 82.62 84 LYS A O 1
ATOM 686 N N . ASN A 1 85 ? -16.943 -2.995 33.862 1.00 84.88 85 ASN A N 1
ATOM 687 C CA . ASN A 1 85 ? -16.555 -3.104 35.269 1.00 84.88 85 ASN A CA 1
ATOM 688 C C . ASN A 1 85 ? -17.137 -2.007 36.180 1.00 84.88 85 ASN A C 1
ATOM 690 O O . ASN A 1 85 ? -16.965 -2.089 37.393 1.00 84.88 85 ASN A O 1
ATOM 694 N N . GLN A 1 86 ? -17.795 -0.977 35.637 1.00 80.25 86 GLN A N 1
ATOM 695 C CA . GLN A 1 86 ? -18.404 0.067 36.464 1.00 80.25 86 GLN A CA 1
ATOM 696 C C . GLN A 1 86 ? -19.622 -0.463 37.245 1.00 80.25 86 GLN A C 1
ATOM 698 O O . GLN A 1 86 ? -20.462 -1.147 36.642 1.00 80.25 86 GLN A O 1
ATOM 703 N N . PRO A 1 87 ? -19.744 -0.124 38.547 1.00 72.81 87 PRO A N 1
ATOM 704 C CA . PRO A 1 87 ? -20.837 -0.575 39.402 1.00 72.81 87 PRO A CA 1
ATOM 705 C C . PRO A 1 87 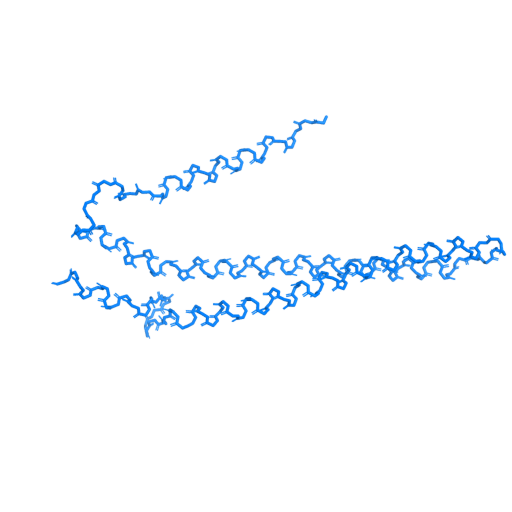? -22.195 -0.121 38.857 1.00 72.81 87 PRO A C 1
ATOM 707 O O . PRO A 1 87 ? -22.355 0.979 38.329 1.00 72.81 87 PRO A O 1
ATOM 710 N N . MET A 1 88 ? -23.168 -1.023 38.940 1.00 60.34 88 MET A N 1
ATOM 711 C CA . MET A 1 88 ? -24.460 -0.923 38.268 1.00 60.34 88 MET A CA 1
ATOM 712 C C . MET A 1 88 ? -25.410 -0.052 39.104 1.00 60.34 88 MET A C 1
ATOM 714 O O . MET A 1 88 ? -25.917 -0.494 40.129 1.00 60.34 88 MET A O 1
ATOM 718 N N . ILE A 1 89 ? -25.650 1.190 38.676 1.00 56.12 89 ILE A N 1
ATOM 719 C CA . ILE A 1 89 ? -26.782 1.997 39.156 1.00 56.12 89 ILE A CA 1
ATOM 720 C C . ILE A 1 89 ? -27.916 1.823 38.137 1.00 56.12 89 ILE A C 1
ATOM 722 O O . ILE A 1 89 ? -27.705 1.994 36.939 1.00 56.12 89 ILE A O 1
ATOM 726 N N . SER A 1 90 ? -29.115 1.472 38.604 1.00 55.19 90 SER A N 1
ATOM 727 C CA . SER A 1 90 ? -30.283 1.113 37.774 1.00 55.19 90 SER A CA 1
ATOM 728 C C . SER A 1 90 ? -30.655 2.160 36.699 1.00 55.19 90 SER A C 1
ATOM 730 O O . SER A 1 90 ? -31.079 1.804 35.602 1.00 55.19 90 SER A O 1
ATOM 732 N N . SER A 1 91 ? -30.405 3.455 36.937 1.00 55.69 91 SER A N 1
ATOM 733 C CA . SER A 1 91 ? -30.691 4.534 35.972 1.00 55.69 91 SER A CA 1
ATOM 734 C C . SER A 1 91 ? -29.662 4.683 34.837 1.00 55.69 91 SER A C 1
ATOM 736 O O . SER A 1 91 ? -29.852 5.504 33.942 1.00 55.69 91 SER A O 1
ATOM 738 N N . TYR A 1 92 ? -28.576 3.902 34.842 1.00 66.06 92 TYR A N 1
ATOM 739 C CA . TYR A 1 92 ? -27.442 4.058 33.923 1.00 66.06 92 TYR A CA 1
ATOM 740 C C . TYR A 1 92 ? -27.498 3.158 32.682 1.00 66.06 92 TYR A C 1
ATOM 742 O O . TYR A 1 92 ? -26.587 3.216 31.859 1.00 66.06 92 TYR A O 1
ATOM 750 N N . HIS A 1 93 ? -28.518 2.310 32.522 1.00 72.38 93 HIS A N 1
ATOM 751 C CA . HIS A 1 93 ? -28.523 1.289 31.469 1.00 72.38 93 HIS A CA 1
ATOM 752 C C . HIS A 1 93 ? -28.475 1.863 30.051 1.00 72.38 93 HIS A C 1
ATOM 754 O O . HIS A 1 93 ? -27.601 1.483 29.272 1.00 72.38 93 HIS A O 1
ATOM 760 N N . THR A 1 94 ? -29.348 2.813 29.725 1.00 81.81 94 THR A N 1
ATOM 761 C CA . THR A 1 94 ? -29.393 3.448 28.398 1.00 81.81 94 THR A CA 1
ATOM 762 C C . THR A 1 94 ? -28.151 4.298 28.129 1.00 81.81 94 THR A C 1
ATOM 764 O O . THR A 1 94 ? -27.550 4.187 27.063 1.00 81.81 94 THR A O 1
ATOM 767 N N . THR A 1 95 ? -27.693 5.069 29.119 1.00 84.06 95 THR A N 1
ATOM 768 C CA . THR A 1 95 ? -26.471 5.885 29.023 1.00 84.06 95 THR A CA 1
ATOM 769 C C . THR A 1 95 ? -25.223 5.026 28.818 1.00 84.06 95 THR A C 1
ATOM 771 O O . THR A 1 95 ? -24.393 5.327 27.962 1.00 84.06 95 THR A O 1
ATOM 774 N N . LYS A 1 96 ? -25.098 3.921 29.559 1.00 80.88 96 LYS A N 1
ATOM 775 C CA . LYS A 1 96 ? -23.984 2.972 29.438 1.00 80.88 96 LYS A CA 1
ATOM 776 C C . LYS A 1 96 ? -23.982 2.283 28.074 1.00 80.88 96 LYS A C 1
ATOM 778 O O . LYS A 1 96 ? -22.915 2.109 27.490 1.00 80.88 96 LYS A O 1
ATOM 783 N N . HIS A 1 97 ? -25.155 1.930 27.548 1.00 83.94 97 HIS A N 1
ATOM 784 C CA . HIS A 1 97 ? -25.284 1.422 26.181 1.00 83.94 97 HIS A CA 1
ATOM 785 C C . HIS A 1 97 ? -24.822 2.456 25.147 1.00 83.94 97 HIS A C 1
ATOM 787 O O . HIS A 1 97 ? -23.934 2.147 24.359 1.00 83.94 97 HIS A O 1
ATOM 793 N N . ALA A 1 98 ? -25.298 3.701 25.227 1.00 87.31 98 ALA A N 1
ATOM 794 C CA . ALA A 1 98 ? -24.889 4.769 24.310 1.00 87.31 98 ALA A CA 1
ATOM 795 C C . ALA A 1 98 ? -23.369 5.048 24.344 1.00 87.31 98 ALA A C 1
ATOM 797 O O . ALA A 1 98 ? -22.736 5.270 23.307 1.00 87.31 98 ALA A O 1
ATOM 798 N N . G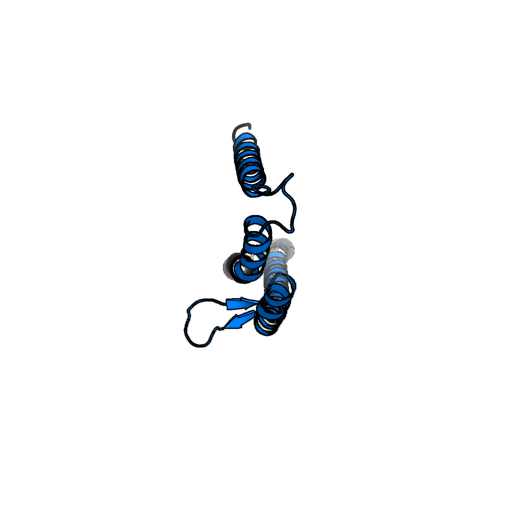LN A 1 99 ? -22.749 4.990 25.528 1.00 87.69 99 GLN A N 1
ATOM 799 C CA . GLN A 1 99 ? -21.295 5.116 25.692 1.00 87.69 99 GLN A CA 1
ATOM 800 C C . GLN A 1 99 ? -20.532 3.968 25.015 1.00 87.69 99 GLN A C 1
ATOM 802 O O . GLN A 1 99 ? -19.524 4.199 24.343 1.00 87.69 99 GLN A O 1
ATOM 807 N N . VAL A 1 100 ? -21.013 2.731 25.167 1.00 89.12 100 VAL A N 1
ATOM 808 C CA . VAL A 1 100 ? -20.430 1.560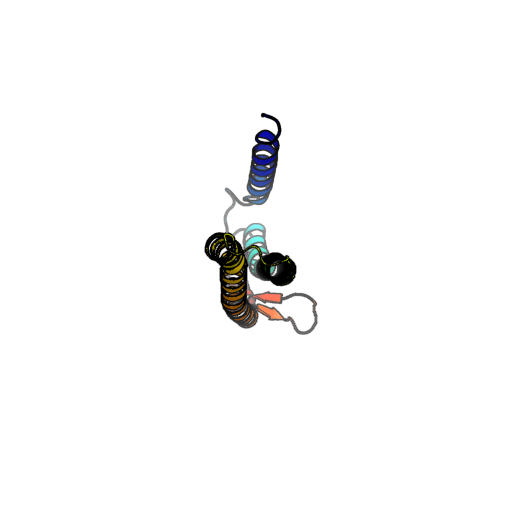 24.496 1.00 89.12 100 VAL A CA 1
ATOM 809 C C . VAL A 1 100 ? -20.595 1.661 22.980 1.00 89.12 100 VAL A C 1
ATOM 811 O O . VAL A 1 100 ? -19.621 1.432 22.264 1.00 89.12 100 VAL A O 1
ATOM 814 N N . ASP A 1 101 ? -21.769 2.060 22.494 1.00 90.06 101 ASP A N 1
ATOM 815 C CA . ASP A 1 101 ? -22.045 2.225 21.064 1.00 90.06 101 ASP A CA 1
ATOM 816 C C . ASP A 1 101 ? -21.117 3.266 20.434 1.00 90.06 101 ASP A C 1
ATOM 818 O O . ASP A 1 101 ? -20.522 3.020 19.384 1.00 90.06 101 ASP A O 1
ATOM 822 N N . THR A 1 102 ? -20.874 4.376 21.134 1.00 89.75 102 THR A N 1
ATOM 823 C CA . THR A 1 102 ? -19.913 5.399 20.697 1.00 89.75 102 THR A CA 1
ATOM 824 C C . THR A 1 102 ? -18.507 4.818 20.519 1.00 89.75 102 THR A C 1
ATOM 826 O O . THR A 1 102 ? -17.794 5.157 19.578 1.00 89.75 102 THR A O 1
ATOM 829 N N . ILE A 1 103 ? -18.094 3.885 21.379 1.00 92.94 103 ILE A N 1
ATOM 830 C CA . ILE A 1 103 ? -16.787 3.225 21.261 1.00 92.94 103 ILE A CA 1
ATOM 831 C C . ILE A 1 103 ? -16.759 2.184 20.144 1.00 92.94 103 ILE A C 1
ATOM 833 O O . ILE A 1 103 ? -15.706 1.955 19.541 1.00 92.94 103 ILE A O 1
ATOM 837 N N . LEU A 1 104 ? -17.886 1.542 19.841 1.00 92.69 104 LEU A N 1
ATOM 838 C CA . LEU A 1 104 ? -17.967 0.611 18.718 1.00 92.69 104 LEU A CA 1
ATOM 839 C C . LEU A 1 104 ? -17.700 1.319 17.382 1.00 92.69 104 LEU A C 1
ATOM 841 O O . LEU A 1 104 ? -17.097 0.709 16.498 1.00 92.69 104 LEU A O 1
ATOM 845 N N . ILE A 1 105 ? -18.000 2.618 17.268 1.00 94.12 105 ILE A N 1
ATOM 846 C CA . ILE A 1 105 ? -17.618 3.446 16.111 1.00 94.12 105 ILE A CA 1
ATOM 847 C C . ILE A 1 105 ? -16.098 3.403 15.867 1.00 94.12 105 ILE A C 1
ATOM 849 O O . ILE A 1 105 ? -15.667 3.237 14.726 1.00 94.12 105 ILE A O 1
ATOM 853 N N . ALA A 1 106 ? -15.267 3.441 16.915 1.00 93.31 106 ALA A N 1
ATOM 854 C CA . ALA A 1 106 ? -13.809 3.330 16.771 1.00 93.31 106 ALA A CA 1
ATOM 855 C C . ALA A 1 106 ? -13.379 1.993 16.134 1.00 93.31 106 ALA A C 1
ATOM 857 O O . ALA A 1 106 ? -12.422 1.945 15.362 1.00 93.31 106 ALA A O 1
ATOM 858 N N . ARG A 1 107 ? -14.110 0.900 16.399 1.00 94.00 107 ARG A N 1
ATOM 859 C CA . ARG A 1 107 ? -13.862 -0.395 15.741 1.00 94.00 107 ARG A CA 1
ATOM 860 C C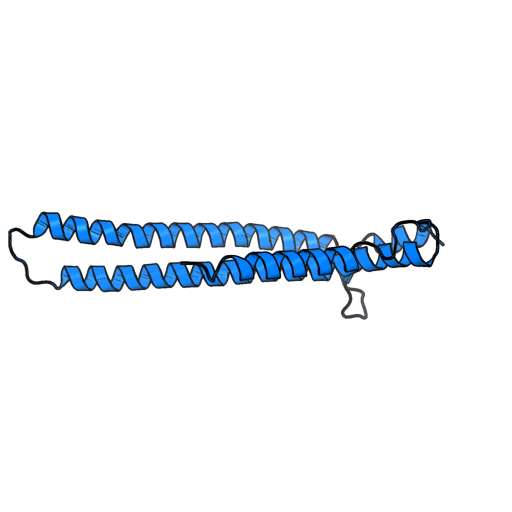 . ARG A 1 107 ? -14.266 -0.379 14.273 1.00 94.00 107 ARG A C 1
ATOM 862 O O . ARG A 1 107 ? -13.592 -1.009 13.461 1.00 94.00 107 ARG A O 1
ATOM 869 N N . HIS A 1 108 ? -15.346 0.323 13.935 1.00 94.94 108 HIS A N 1
ATOM 870 C CA . HIS A 1 108 ? -15.756 0.500 12.545 1.00 94.94 108 HIS A CA 1
ATOM 871 C C . HIS A 1 108 ? -14.701 1.274 11.752 1.00 94.94 108 HIS A C 1
ATOM 873 O O . HIS A 1 108 ? -14.305 0.803 10.687 1.00 94.94 108 HIS A O 1
ATOM 879 N N . PHE A 1 109 ? -14.167 2.370 12.297 1.00 95.06 109 PHE A N 1
ATOM 880 C CA . PHE A 1 109 ? -13.055 3.094 11.673 1.00 95.06 109 PHE A CA 1
ATOM 881 C C . PHE A 1 109 ? -11.812 2.220 11.503 1.00 95.06 109 PHE A C 1
ATOM 883 O O . PHE A 1 109 ? -11.301 2.114 10.394 1.00 95.06 109 PHE A O 1
ATOM 890 N N . ALA A 1 110 ? -11.401 1.484 12.540 1.00 95.50 110 ALA A N 1
ATOM 891 C CA . ALA A 1 110 ? -10.270 0.562 12.429 1.00 95.50 110 ALA A CA 1
ATOM 892 C C . ALA A 1 110 ? -10.471 -0.507 11.336 1.00 95.50 110 ALA A C 1
ATOM 894 O O . ALA A 1 110 ? -9.518 -0.927 10.680 1.00 95.50 110 ALA A O 1
ATOM 895 N N . ARG A 1 111 ? -11.709 -0.972 11.121 1.00 95.62 111 ARG A N 1
ATOM 896 C CA . ARG A 1 111 ? -12.032 -1.901 10.029 1.00 95.62 111 ARG A CA 1
ATOM 897 C C . ARG A 1 111 ? -11.912 -1.229 8.660 1.00 95.62 111 ARG A C 1
ATOM 899 O O . ARG A 1 111 ? -11.401 -1.857 7.737 1.00 95.62 111 ARG A O 1
ATOM 906 N N . ILE A 1 112 ? -12.381 0.011 8.526 1.00 95.69 112 ILE A N 1
ATOM 907 C CA . ILE A 1 112 ? -12.270 0.791 7.285 1.00 95.69 112 ILE A CA 1
ATOM 908 C C . ILE A 1 112 ? -10.797 1.027 6.938 1.00 95.69 112 ILE A C 1
ATOM 910 O O . ILE A 1 112 ? -10.404 0.740 5.810 1.00 95.69 112 ILE A O 1
ATOM 914 N N . ASP A 1 113 ? -9.985 1.454 7.908 1.00 93.75 113 ASP A N 1
ATOM 915 C CA . ASP A 1 113 ? -8.545 1.678 7.726 1.00 93.75 113 ASP A CA 1
ATOM 916 C C . ASP A 1 113 ? -7.844 0.393 7.254 1.00 93.75 113 ASP A C 1
ATOM 918 O O . ASP A 1 113 ? -7.152 0.391 6.239 1.00 93.75 113 ASP A O 1
ATOM 922 N N . ASN A 1 114 ? -8.118 -0.750 7.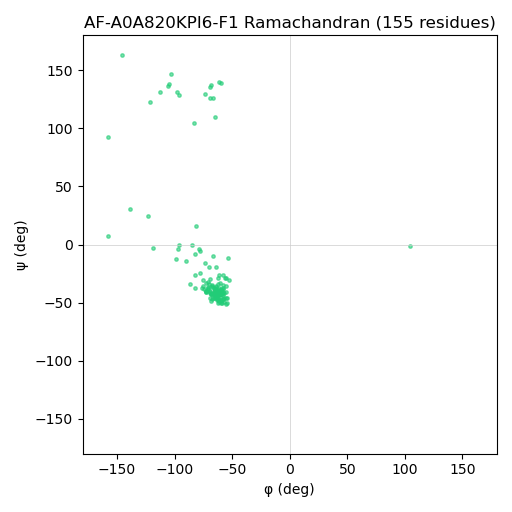895 1.00 94.75 114 ASN A N 1
ATOM 923 C CA . ASN A 1 114 ? -7.567 -2.039 7.463 1.00 94.75 114 ASN A CA 1
ATOM 924 C C . ASN A 1 114 ? -8.004 -2.434 6.042 1.00 94.75 114 ASN A C 1
ATOM 926 O O . ASN A 1 114 ? -7.193 -2.926 5.254 1.00 94.75 114 ASN A O 1
ATOM 930 N N . ASN A 1 115 ? -9.273 -2.215 5.689 1.00 95.88 115 ASN A N 1
ATOM 931 C CA . ASN A 1 115 ? -9.767 -2.481 4.338 1.00 95.88 115 ASN A CA 1
ATOM 932 C C . ASN A 1 115 ? -9.071 -1.589 3.298 1.00 95.88 115 ASN A C 1
ATOM 934 O O . ASN A 1 115 ? -8.724 -2.077 2.221 1.00 95.88 115 ASN A O 1
ATOM 938 N N . ARG A 1 116 ? -8.827 -0.312 3.625 1.00 94.62 116 ARG A N 1
ATOM 939 C CA . ARG A 1 116 ? -8.063 0.614 2.779 1.00 94.62 116 ARG A CA 1
ATOM 940 C C . ARG A 1 116 ? -6.637 0.113 2.569 1.00 94.62 116 ARG A C 1
ATOM 942 O O . ARG A 1 116 ? -6.206 0.041 1.421 1.00 94.62 116 ARG A O 1
ATOM 949 N N . CYS A 1 117 ? -5.939 -0.307 3.626 1.00 95.31 117 CYS A N 1
ATOM 950 C CA . CYS A 1 117 ? -4.595 -0.880 3.502 1.00 95.31 117 CYS A CA 1
ATOM 951 C C . CYS A 1 117 ? -4.580 -2.138 2.625 1.00 95.31 117 CYS A C 1
ATOM 953 O O . CYS A 1 117 ? -3.677 -2.309 1.812 1.00 95.31 117 CYS A O 1
ATOM 955 N N . ASN A 1 118 ? -5.584 -3.011 2.743 1.00 95.50 118 ASN A N 1
ATOM 956 C CA . ASN A 1 118 ? -5.683 -4.209 1.903 1.00 95.50 118 ASN A CA 1
ATOM 957 C C . ASN A 1 118 ? -5.896 -3.857 0.422 1.00 95.50 118 ASN A C 1
ATOM 959 O O . ASN A 1 118 ? -5.276 -4.461 -0.455 1.00 95.50 118 ASN A O 1
ATOM 963 N N . ALA A 1 119 ? -6.736 -2.858 0.136 1.00 95.69 119 ALA A N 1
ATOM 964 C CA . ALA A 1 119 ? -6.937 -2.360 -1.221 1.00 95.69 119 ALA A CA 1
ATOM 965 C C . ALA A 1 119 ? -5.657 -1.721 -1.786 1.00 95.69 119 ALA A C 1
ATOM 967 O O . ALA A 1 119 ? -5.277 -2.007 -2.922 1.00 95.69 119 ALA A O 1
ATOM 968 N N . LEU A 1 120 ? -4.954 -0.914 -0.985 1.00 95.81 120 LEU A N 1
ATOM 969 C CA . LEU A 1 120 ? -3.691 -0.295 -1.383 1.00 95.81 120 LEU A CA 1
ATOM 970 C C . LEU A 1 120 ? -2.597 -1.346 -1.614 1.00 95.81 120 LEU A C 1
ATOM 972 O O . LEU A 1 120 ? -1.873 -1.260 -2.600 1.00 95.81 120 LEU A O 1
ATOM 976 N N . GLN A 1 121 ? -2.542 -2.403 -0.801 1.00 96.00 121 GLN A N 1
ATOM 977 C CA . GLN A 1 121 ? -1.625 -3.525 -1.012 1.00 96.00 121 GLN A CA 1
ATOM 978 C C . GLN A 1 121 ? -1.861 -4.223 -2.358 1.00 96.00 121 GLN A C 1
ATOM 980 O O . GLN A 1 121 ? -0.907 -4.590 -3.044 1.00 96.00 121 GLN A O 1
ATOM 985 N N . ALA A 1 122 ? -3.121 -4.381 -2.774 1.00 96.12 122 ALA A N 1
ATOM 986 C CA . ALA A 1 122 ? -3.437 -4.930 -4.089 1.00 96.12 122 ALA A CA 1
ATOM 987 C C . ALA A 1 122 ? -2.940 -4.019 -5.227 1.00 96.12 122 ALA A C 1
ATOM 989 O O . ALA A 1 122 ? -2.477 -4.521 -6.252 1.00 96.12 122 ALA A O 1
ATOM 990 N N . ILE A 1 123 ? -2.997 -2.694 -5.048 1.00 96.00 123 ILE A N 1
ATOM 991 C CA . ILE A 1 123 ? -2.443 -1.716 -5.998 1.00 96.00 123 ILE A CA 1
ATOM 992 C C . ILE A 1 123 ? -0.914 -1.805 -6.031 1.00 96.00 123 ILE A C 1
ATOM 994 O O . ILE A 1 123 ? -0.350 -1.914 -7.116 1.00 96.00 123 ILE A O 1
ATOM 998 N N . ILE A 1 124 ? -0.253 -1.848 -4.869 1.00 96.31 124 ILE A N 1
ATOM 999 C CA . ILE A 1 124 ? 1.204 -2.021 -4.756 1.00 96.31 124 ILE A CA 1
ATOM 1000 C C . ILE A 1 124 ? 1.651 -3.275 -5.512 1.00 96.31 124 ILE A C 1
ATOM 1002 O O . ILE A 1 124 ? 2.588 -3.219 -6.302 1.00 96.31 124 ILE A O 1
ATOM 1006 N N . ASN A 1 125 ? 0.953 -4.399 -5.335 1.00 96.38 125 ASN A N 1
ATOM 1007 C CA . ASN A 1 125 ? 1.292 -5.651 -6.011 1.00 96.38 125 ASN A CA 1
ATOM 1008 C C . ASN A 1 125 ? 1.131 -5.555 -7.537 1.00 96.38 125 ASN A C 1
ATOM 1010 O O . ASN A 1 125 ? 1.970 -6.068 -8.276 1.00 96.38 125 ASN A O 1
ATOM 1014 N N . LYS A 1 126 ? 0.083 -4.873 -8.022 1.00 96.31 126 LYS A N 1
ATOM 1015 C CA . LYS A 1 126 ? -0.080 -4.589 -9.458 1.00 96.31 126 LYS A CA 1
ATOM 1016 C C . LYS A 1 126 ? 1.055 -3.713 -9.985 1.00 96.31 126 LYS A C 1
ATOM 1018 O O . LYS A 1 126 ? 1.565 -3.975 -11.068 1.00 96.31 126 LYS A O 1
ATOM 1023 N N . TYR A 1 127 ? 1.452 -2.702 -9.219 1.00 95.44 127 TYR A N 1
ATOM 1024 C CA . TYR A 1 127 ? 2.505 -1.773 -9.610 1.00 95.44 127 TYR A CA 1
ATOM 1025 C C . TYR A 1 127 ? 3.884 -2.443 -9.626 1.00 95.44 127 TYR A C 1
ATOM 1027 O O . TYR A 1 127 ? 4.627 -2.266 -10.581 1.00 95.44 127 TYR A O 1
ATOM 1035 N N . ARG A 1 128 ? 4.188 -3.304 -8.645 1.00 95.50 128 ARG A N 1
ATOM 1036 C CA . ARG A 1 128 ? 5.387 -4.162 -8.647 1.00 95.50 128 ARG A CA 1
ATOM 1037 C C . ARG A 1 128 ? 5.477 -5.004 -9.912 1.00 95.50 128 ARG A C 1
ATOM 1039 O O . ARG A 1 128 ? 6.480 -4.944 -10.607 1.00 95.50 128 ARG A O 1
ATOM 1046 N N . LYS A 1 129 ? 4.389 -5.699 -10.257 1.00 95.75 129 LYS A N 1
ATOM 1047 C CA . LYS A 1 129 ? 4.325 -6.497 -11.485 1.00 95.75 129 LYS A CA 1
ATOM 1048 C C . LYS A 1 129 ? 4.578 -5.646 -12.735 1.00 95.75 129 LYS A C 1
ATOM 1050 O O . LYS A 1 129 ? 5.337 -6.060 -13.602 1.00 95.75 129 LYS A O 1
ATOM 1055 N N . LEU A 1 130 ? 3.980 -4.456 -12.811 1.00 94.00 130 LEU A N 1
ATOM 1056 C CA . LEU A 1 130 ? 4.205 -3.532 -13.924 1.00 94.00 130 LEU A CA 1
ATOM 1057 C C . LEU A 1 130 ? 5.677 -3.103 -14.023 1.00 94.00 130 LEU A C 1
ATOM 1059 O O . LEU A 1 130 ? 6.227 -3.060 -15.122 1.00 94.00 130 LEU A O 1
ATOM 1063 N N . ILE A 1 131 ? 6.320 -2.795 -12.895 1.00 93.62 131 ILE A N 1
ATOM 1064 C CA . ILE A 1 131 ? 7.744 -2.441 -12.856 1.00 93.62 131 ILE A CA 1
ATOM 1065 C C . ILE A 1 131 ? 8.598 -3.614 -13.334 1.00 93.62 131 ILE A C 1
ATOM 1067 O O . ILE A 1 131 ? 9.454 -3.406 -14.187 1.00 93.62 131 ILE A O 1
ATOM 1071 N N . ASP A 1 132 ? 8.343 -4.825 -12.838 1.00 91.44 132 ASP A N 1
ATOM 1072 C CA . ASP A 1 132 ? 9.100 -6.027 -13.206 1.00 91.44 132 ASP A CA 1
ATOM 1073 C C . ASP A 1 132 ? 8.970 -6.357 -14.706 1.00 91.44 132 ASP A C 1
ATOM 1075 O O . ASP A 1 132 ? 9.921 -6.826 -15.330 1.00 91.44 132 ASP A O 1
ATOM 1079 N N . GLU A 1 133 ? 7.809 -6.082 -15.312 1.00 92.81 133 GLU A N 1
ATOM 1080 C CA . GLU A 1 133 ? 7.582 -6.222 -16.760 1.00 92.81 133 GLU A CA 1
ATOM 1081 C C . GLU A 1 133 ? 8.280 -5.122 -17.578 1.00 92.81 133 GLU A C 1
ATOM 1083 O O . GLU A 1 133 ? 8.714 -5.349 -18.710 1.00 92.81 133 GLU A O 1
ATOM 1088 N N . THR A 1 134 ? 8.388 -3.918 -17.016 1.00 92.69 134 THR A N 1
ATOM 1089 C CA . THR A 1 134 ? 8.909 -2.733 -17.712 1.00 92.69 134 THR A CA 1
ATOM 1090 C C . THR A 1 134 ? 10.430 -2.630 -17.618 1.00 92.69 134 THR A C 1
ATOM 1092 O O . THR A 1 134 ? 11.086 -2.169 -18.554 1.00 92.69 134 THR A O 1
ATOM 1095 N N . TYR A 1 135 ? 11.006 -3.069 -16.501 1.00 93.00 135 TYR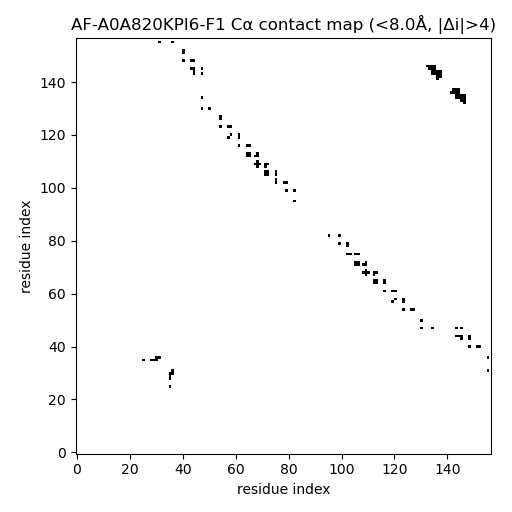 A N 1
ATOM 1096 C CA . TYR A 1 135 ? 12.409 -2.897 -16.165 1.00 93.00 135 TYR A CA 1
ATOM 1097 C C . TYR A 1 135 ? 13.087 -4.241 -15.941 1.00 93.00 135 TYR A C 1
ATOM 1099 O O . TYR A 1 135 ? 12.722 -5.011 -15.059 1.00 93.00 135 TYR A O 1
ATOM 1107 N N . THR A 1 136 ? 14.140 -4.508 -16.706 1.00 89.31 136 THR A N 1
ATOM 1108 C CA . THR A 1 136 ? 14.913 -5.742 -16.586 1.00 89.31 136 THR A CA 1
ATOM 1109 C C . THR A 1 136 ? 16.242 -5.463 -15.903 1.00 89.31 136 THR A C 1
ATOM 1111 O O . THR A 1 136 ? 16.942 -4.494 -16.210 1.00 89.31 136 THR A O 1
ATOM 1114 N N . ARG A 1 137 ? 16.626 -6.339 -14.976 1.00 85.12 137 ARG A N 1
ATOM 1115 C CA . ARG A 1 137 ? 17.938 -6.262 -14.338 1.00 85.12 137 ARG A CA 1
ATOM 1116 C C . ARG A 1 137 ? 19.033 -6.619 -15.341 1.00 85.12 137 ARG A C 1
ATOM 1118 O O . ARG A 1 137 ? 19.022 -7.697 -15.938 1.00 85.12 137 ARG A O 1
ATOM 1125 N N . VAL A 1 138 ? 20.015 -5.737 -15.494 1.00 84.81 138 VAL A N 1
ATOM 1126 C CA . VAL A 1 138 ? 21.165 -5.993 -16.368 1.00 84.81 138 VAL A CA 1
ATOM 1127 C C . VAL A 1 138 ? 22.078 -7.028 -15.699 1.00 84.81 138 VAL A C 1
ATOM 1129 O O . VAL A 1 138 ? 22.436 -6.866 -14.533 1.00 84.81 138 VAL A O 1
ATOM 1132 N N . HIS A 1 139 ? 22.461 -8.085 -16.433 1.00 65.25 139 HIS A N 1
ATOM 1133 C CA . HIS A 1 139 ? 23.114 -9.314 -15.928 1.00 65.25 139 HIS A CA 1
ATOM 1134 C C . HIS A 1 139 ? 24.393 -9.123 -15.084 1.00 65.25 139 HIS A C 1
ATOM 1136 O O . HIS A 1 139 ? 24.818 -10.065 -14.427 1.00 65.25 139 HIS A O 1
ATOM 1142 N N . PHE A 1 140 ? 24.979 -7.924 -15.036 1.00 67.88 140 PHE A N 1
ATOM 1143 C CA . PHE A 1 140 ? 26.186 -7.629 -14.255 1.00 67.88 140 PHE A CA 1
ATOM 1144 C C . PHE A 1 140 ? 26.139 -6.268 -13.537 1.00 67.88 140 PHE A C 1
ATOM 1146 O O . PHE A 1 140 ? 27.170 -5.635 -13.326 1.00 67.88 140 PHE A O 1
ATOM 1153 N N . GLY A 1 141 ? 24.949 -5.792 -13.143 1.00 65.00 141 GLY A N 1
ATOM 1154 C CA . GLY A 1 141 ? 24.813 -4.522 -12.423 1.00 65.00 141 GLY A CA 1
ATOM 1155 C C . GLY A 1 141 ? 23.687 -4.473 -11.388 1.00 65.00 141 GLY A C 1
ATOM 1156 O O . GLY A 1 141 ? 22.742 -5.263 -11.403 1.00 65.00 141 GLY A O 1
ATOM 1157 N N . HIS A 1 142 ? 23.774 -3.479 -10.499 1.00 69.94 142 HIS A N 1
ATOM 1158 C CA . HIS A 1 142 ? 22.670 -3.027 -9.636 1.00 69.94 142 HIS A CA 1
ATOM 1159 C C . HIS A 1 142 ? 21.705 -2.078 -10.368 1.00 69.94 142 HIS A C 1
ATOM 1161 O O . HIS A 1 142 ? 20.940 -1.364 -9.731 1.00 69.94 142 HIS A O 1
ATOM 1167 N N . ARG A 1 143 ? 21.766 -2.034 -11.704 1.00 79.81 143 ARG A N 1
ATOM 1168 C CA . ARG A 1 143 ? 20.963 -1.129 -12.526 1.00 79.81 143 ARG A CA 1
ATOM 1169 C C . ARG A 1 143 ? 19.832 -1.888 -13.200 1.00 79.81 143 ARG A C 1
ATOM 1171 O O . ARG A 1 143 ? 20.029 -2.992 -13.719 1.00 79.81 143 ARG A O 1
ATOM 1178 N N . TYR A 1 144 ? 18.676 -1.247 -13.203 1.00 86.50 144 TYR A N 1
ATOM 1179 C CA . TYR A 1 144 ? 17.503 -1.665 -13.942 1.00 86.50 144 TYR A CA 1
ATOM 1180 C C . TYR A 1 144 ? 17.443 -0.864 -15.238 1.00 86.50 144 TYR A C 1
ATOM 1182 O O . TYR A 1 144 ? 17.644 0.349 -15.246 1.00 86.50 144 TYR A O 1
ATOM 1190 N N . GLU A 1 145 ? 17.244 -1.569 -16.343 1.00 88.88 145 GLU A N 1
ATOM 1191 C CA . GLU A 1 145 ? 17.182 -0.993 -17.680 1.00 88.88 145 GLU A CA 1
ATOM 1192 C C . GLU A 1 145 ? 15.753 -1.158 -18.191 1.00 88.88 145 GLU A C 1
ATOM 1194 O O . GLU A 1 145 ? 15.173 -2.241 -18.096 1.00 88.88 145 GLU A O 1
ATOM 1199 N N . HIS A 1 146 ? 15.164 -0.081 -18.707 1.00 90.94 146 HIS A N 1
ATOM 1200 C CA . HIS A 1 146 ? 13.844 -0.163 -19.323 1.00 90.94 146 HIS A CA 1
ATOM 1201 C C . HIS A 1 146 ? 13.900 -1.105 -20.535 1.00 90.94 146 HIS A C 1
ATOM 1203 O O . HIS A 1 146 ? 14.845 -1.043 -21.324 1.00 90.94 146 HIS A O 1
ATOM 1209 N N . CYS A 1 147 ? 12.884 -1.942 -20.742 1.00 89.31 147 CYS A N 1
ATOM 1210 C CA . CYS A 1 147 ? 12.881 -2.972 -21.789 1.00 89.31 147 CYS A CA 1
ATOM 1211 C C . CYS A 1 147 ? 13.136 -2.402 -23.200 1.00 89.31 147 CYS A C 1
ATOM 1213 O O . CYS A 1 147 ? 13.857 -2.990 -24.004 1.00 89.31 147 CYS A O 1
ATOM 1215 N N . ARG A 1 148 ? 12.626 -1.194 -23.466 1.00 88.19 148 ARG A N 1
ATOM 1216 C CA . ARG A 1 148 ? 12.821 -0.459 -24.731 1.00 88.19 148 ARG A CA 1
ATOM 1217 C C . ARG A 1 148 ? 14.106 0.362 -24.817 1.00 88.19 148 ARG A C 1
ATOM 1219 O O . ARG A 1 148 ? 14.347 0.986 -25.846 1.00 88.19 148 ARG A O 1
ATOM 1226 N N . TYR A 1 149 ? 14.951 0.375 -23.785 1.00 88.75 149 TYR A N 1
ATOM 1227 C CA . TYR A 1 149 ? 16.161 1.203 -23.775 1.00 88.75 149 TYR A CA 1
ATOM 1228 C C . TYR A 1 149 ? 17.061 0.932 -24.973 1.00 88.75 149 TYR A C 1
ATOM 1230 O O . TYR A 1 149 ? 17.510 1.855 -25.652 1.00 88.75 149 TYR A O 1
ATOM 1238 N N . ARG A 1 150 ? 17.285 -0.345 -25.281 1.00 85.69 150 ARG A N 1
ATOM 1239 C CA . ARG A 1 150 ? 18.161 -0.745 -26.385 1.00 85.69 150 ARG A CA 1
ATOM 1240 C C . ARG A 1 150 ? 17.555 -0.456 -27.749 1.00 85.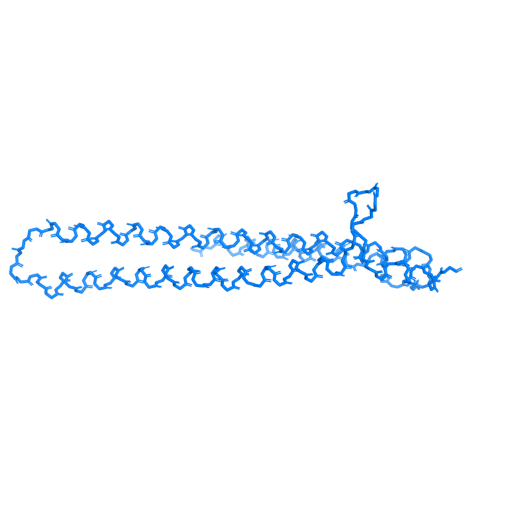69 150 ARG A C 1
ATOM 1242 O O . ARG A 1 150 ? 18.303 -0.176 -28.677 1.00 85.69 150 ARG A O 1
ATOM 1249 N N . GLU A 1 151 ? 16.236 -0.539 -27.875 1.00 87.50 151 GLU A N 1
ATOM 1250 C CA . GLU A 1 151 ? 15.522 -0.196 -29.107 1.00 87.50 151 GLU A CA 1
ATOM 1251 C C . GLU A 1 151 ? 15.615 1.304 -29.362 1.00 87.50 151 GLU A C 1
ATOM 1253 O O . GLU A 1 151 ? 16.054 1.716 -30.430 1.00 87.50 151 GLU A O 1
ATOM 1258 N N . PHE A 1 152 ? 15.328 2.113 -28.341 1.00 85.00 152 PHE A N 1
ATOM 1259 C CA . PHE A 1 152 ? 15.425 3.565 -28.423 1.00 85.00 152 PHE A CA 1
ATOM 1260 C C . PHE A 1 152 ? 16.858 4.015 -28.730 1.00 85.00 152 PHE A C 1
ATOM 1262 O O . PHE A 1 152 ? 17.080 4.822 -29.621 1.00 85.00 152 PHE A O 1
ATOM 1269 N N . LYS A 1 153 ? 17.858 3.398 -28.088 1.00 87.00 153 LYS A N 1
ATOM 1270 C CA . LYS A 1 153 ? 19.286 3.636 -28.354 1.00 87.00 153 LYS A CA 1
ATOM 1271 C C . LYS A 1 153 ? 19.742 3.305 -29.773 1.00 87.00 153 LYS A C 1
ATOM 1273 O O . LYS A 1 153 ? 20.729 3.878 -30.219 1.00 87.00 153 LYS A O 1
ATOM 1278 N N . LYS A 1 154 ? 19.075 2.390 -30.477 1.00 87.94 154 LYS A N 1
ATOM 1279 C CA . LYS A 1 154 ? 19.416 2.055 -31.870 1.00 87.94 154 LYS A CA 1
ATOM 1280 C C . LYS A 1 154 ? 18.913 3.088 -32.874 1.00 87.94 154 LYS A C 1
ATOM 1282 O O . LYS A 1 154 ? 19.478 3.161 -33.950 1.00 87.94 154 LYS A O 1
ATOM 1287 N N . LEU A 1 155 ? 17.871 3.851 -32.543 1.00 84.12 155 LEU A N 1
ATOM 1288 C CA . LEU A 1 155 ? 17.269 4.823 -33.465 1.00 84.12 155 LEU A CA 1
ATOM 1289 C C . LEU A 1 155 ? 18.127 6.083 -33.668 1.00 84.12 155 LEU A C 1
ATOM 1291 O O . LEU A 1 155 ? 17.887 6.827 -34.610 1.00 84.12 155 LEU A O 1
ATOM 1295 N N . PHE A 1 156 ? 19.106 6.312 -32.791 1.00 76.38 156 PHE A N 1
ATOM 1296 C CA . PHE A 1 156 ? 19.955 7.509 -32.762 1.00 76.38 156 PHE A CA 1
ATOM 1297 C C . PHE A 1 156 ? 21.451 7.155 -32.871 1.00 76.38 156 PHE A C 1
ATOM 1299 O O . PHE A 1 156 ? 22.308 7.889 -32.388 1.00 76.38 156 PHE A O 1
ATOM 1306 N N . LYS A 1 157 ? 21.759 5.994 -33.461 1.00 63.25 157 LYS A N 1
ATOM 1307 C CA . LYS A 1 157 ? 23.107 5.536 -33.826 1.00 63.25 157 LYS A CA 1
ATOM 1308 C C . LYS A 1 157 ? 23.199 5.368 -35.332 1.00 63.25 157 LYS A C 1
ATOM 1310 O O . LYS A 1 157 ? 24.301 5.624 -35.857 1.00 63.25 157 LYS A O 1
#

InterPro domains:
  IPR027267 AH/BAR domain superfamily [G3DSA:1.20.1270.60] (21-156)
  IPR027267 AH/BAR domain superfamily [SSF103657] (28-136)

Sequence (157 aa):
MGACVGLKEIVASNVRNSIKDRLDPYAGNDFFDDENFRAALERMNGGYDIAQDLIRMMEDYCEIDRNHAQNLLSFSRKWIKHFKNQPMISSYHTTKHAQVDTILIARHFARIDNNRCNALQAIINKYRKLIDETYTRVHFGHRYEHCRYREFKKLFK

Secondary structure (DSSP, 8-state):
--SSHHHHHHHHHHHHHHHHHHH-SSTTS-TTSHHHHHHHHHHHHHHHHHHHHHHHHHHHHHHHHHHHHHHHHHHHHHHHHHHHHS---GGGHHHHHHHHHHHHHHHHHHHHHHHHHHHHHHHHHHHHHHHHHHEEE-TTSS-EEETTHHHHHHTT-

Organism: NCBI:txid392033

Radius of gyration: 26.45 Å; Cα contacts (8 Å, |Δi|>4): 80; chains: 1; bounding box: 57×41×73 Å

pLDDT: mean 80.9, std 17.22, range [42.03, 96.69]